Protein AF-A0A7L6N2P9-F1 (afdb_monomer_lite)

pLDDT: mean 82.86, std 16.45, range [46.16, 97.5]

Secondary structure (DSSP, 8-state):
---------------TTTSHHHHHHHHHHHHHHHHHHHHHHHHHHHHHHH-

Structure (mmCIF, N/CA/C/O backbone):
data_AF-A0A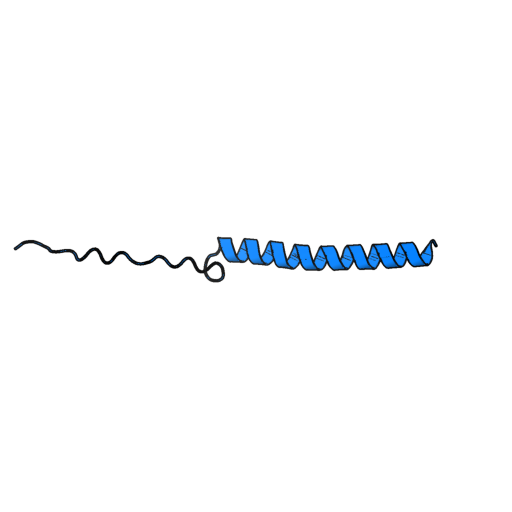7L6N2P9-F1
#
_entry.id   AF-A0A7L6N2P9-F1
#
loop_
_atom_site.group_PDB
_atom_site.id
_atom_site.type_symbol
_atom_site.label_atom_id
_atom_site.label_alt_id
_atom_site.label_comp_id
_atom_site.label_asym_id
_atom_site.label_entity_id
_atom_site.label_seq_id
_atom_site.pdbx_PDB_ins_code
_atom_site.Cartn_x
_atom_site.Cartn_y
_atom_site.Cartn_z
_atom_site.occupancy
_atom_site.B_iso_or_equiv
_atom_site.auth_seq_id
_atom_site.auth_comp_id
_atom_site.auth_asym_id
_atom_site.auth_atom_id
_atom_site.pdbx_PDB_model_num
ATOM 1 N N . MET A 1 1 ? -45.880 -11.191 38.623 1.00 46.16 1 MET A N 1
ATOM 2 C CA . MET A 1 1 ? -46.028 -10.663 37.248 1.00 46.16 1 MET A CA 1
ATOM 3 C C . MET A 1 1 ? -44.732 -10.946 36.505 1.00 46.16 1 MET A C 1
ATOM 5 O O . MET A 1 1 ? -43.706 -10.386 36.867 1.00 46.16 1 MET A O 1
ATOM 9 N N . ALA A 1 2 ? -44.743 -11.909 35.582 1.00 47.44 2 ALA A N 1
ATOM 10 C CA . ALA A 1 2 ? -43.545 -12.348 34.869 1.00 47.44 2 ALA A CA 1
ATOM 11 C C . ALA A 1 2 ? -43.121 -11.290 33.837 1.00 47.44 2 ALA A C 1
ATOM 13 O O . ALA A 1 2 ? -43.903 -10.915 32.964 1.00 47.44 2 ALA A O 1
ATOM 14 N N . ASN A 1 3 ? -41.890 -10.792 33.967 1.00 55.53 3 ASN A N 1
ATOM 15 C CA . ASN A 1 3 ? -41.282 -9.831 33.053 1.00 55.53 3 ASN A CA 1
ATOM 16 C C . ASN A 1 3 ? -40.854 -10.564 31.775 1.00 55.53 3 ASN A C 1
ATOM 18 O O . ASN A 1 3 ? -39.773 -11.148 31.710 1.00 55.53 3 ASN A O 1
ATOM 22 N N . ASN A 1 4 ? -41.740 -10.572 30.782 1.00 61.47 4 ASN A N 1
ATOM 23 C CA . ASN A 1 4 ? -41.490 -11.149 29.471 1.00 61.47 4 ASN A CA 1
ATOM 24 C C . ASN A 1 4 ? -40.661 -10.153 28.643 1.00 61.47 4 ASN A C 1
ATOM 26 O O . ASN A 1 4 ? -41.193 -9.366 27.856 1.00 61.47 4 ASN A O 1
ATOM 30 N N . LYS A 1 5 ? -39.345 -10.130 28.888 1.00 55.03 5 LYS A N 1
ATOM 31 C CA . LYS A 1 5 ? -38.396 -9.388 28.056 1.00 55.03 5 LYS A CA 1
ATOM 32 C C . LYS A 1 5 ? -38.362 -10.068 26.695 1.00 55.03 5 LYS A C 1
ATOM 34 O O . LYS A 1 5 ? -37.710 -11.093 26.531 1.00 55.03 5 LYS A O 1
ATOM 39 N N . GLN A 1 6 ? -39.083 -9.498 25.736 1.00 55.78 6 GLN A N 1
ATOM 40 C CA . GLN A 1 6 ? -38.966 -9.867 24.334 1.00 55.78 6 GLN A CA 1
ATOM 41 C C . GLN A 1 6 ? -37.511 -9.660 23.910 1.00 55.78 6 GLN A C 1
ATOM 43 O O . GLN A 1 6 ? -37.078 -8.532 23.670 1.00 55.78 6 GLN A O 1
ATOM 48 N N . VAL A 1 7 ? -36.750 -10.750 23.852 1.00 60.59 7 VAL A N 1
ATOM 49 C CA . VAL A 1 7 ? -35.426 -10.789 23.237 1.00 60.59 7 VAL A CA 1
ATOM 50 C C . VAL A 1 7 ? -35.663 -10.677 21.735 1.00 60.59 7 VAL A C 1
ATOM 52 O O . VAL A 1 7 ? -35.746 -11.666 21.016 1.00 60.59 7 VAL A O 1
ATOM 55 N N . LYS A 1 8 ? -35.883 -9.448 21.264 1.00 56.94 8 LYS A N 1
ATOM 56 C CA . LYS A 1 8 ? -35.755 -9.131 19.847 1.00 56.94 8 LYS A CA 1
ATOM 57 C C . LYS A 1 8 ? -34.276 -9.312 19.550 1.00 56.94 8 LYS A C 1
ATOM 59 O O . LYS A 1 8 ? -33.467 -8.498 19.986 1.00 56.94 8 LYS A O 1
ATOM 64 N N . GLU A 1 9 ? -33.920 -10.412 18.901 1.00 62.75 9 GLU A N 1
ATOM 65 C CA . GLU A 1 9 ? -32.587 -10.586 18.345 1.00 62.75 9 GLU A CA 1
ATOM 66 C C . GLU A 1 9 ? -32.362 -9.449 17.347 1.00 62.75 9 GLU A C 1
ATOM 68 O O . GLU A 1 9 ? -32.835 -9.470 16.211 1.00 62.75 9 GLU A O 1
ATOM 73 N N . GLU A 1 10 ? -31.723 -8.378 17.812 1.00 59.78 10 GLU A N 1
ATOM 74 C CA . GLU A 1 10 ? -31.280 -7.293 16.960 1.00 59.78 10 GLU A CA 1
ATOM 75 C C . GLU A 1 10 ? -30.303 -7.904 15.961 1.00 59.78 10 GLU A C 1
ATOM 77 O O . GLU A 1 10 ? -29.180 -8.266 16.320 1.00 59.78 10 GLU A O 1
ATOM 82 N N . ILE A 1 11 ? -30.728 -8.041 14.704 1.00 63.25 11 ILE A N 1
ATOM 83 C CA . ILE A 1 11 ? -29.828 -8.356 13.600 1.00 63.25 11 ILE A CA 1
ATOM 84 C C . ILE A 1 11 ? -28.814 -7.216 13.558 1.00 63.25 11 ILE A C 1
ATOM 86 O O . ILE A 1 11 ? -29.072 -6.148 12.995 1.00 63.25 11 ILE A O 1
ATOM 90 N N . ARG A 1 12 ? -27.664 -7.420 14.211 1.00 64.88 12 ARG A N 1
ATOM 91 C CA . ARG A 1 12 ? -26.521 -6.509 14.199 1.00 64.88 12 ARG A CA 1
ATOM 92 C C . ARG A 1 12 ? -25.950 -6.519 12.789 1.00 64.88 12 ARG A C 1
ATOM 94 O O . ARG A 1 12 ? -24.953 -7.175 12.510 1.00 64.88 12 ARG A O 1
ATOM 101 N N . THR A 1 13 ? -26.624 -5.820 11.885 1.00 68.19 13 THR A N 1
ATOM 102 C CA . THR A 1 13 ? -26.188 -5.651 10.505 1.00 68.19 13 THR A CA 1
ATOM 103 C C . THR A 1 13 ? -24.880 -4.879 10.556 1.00 68.19 13 THR A C 1
ATOM 105 O O . THR A 1 13 ? -24.854 -3.672 10.813 1.00 68.19 13 THR A O 1
ATOM 108 N N . TYR A 1 14 ? -23.771 -5.597 10.390 1.00 67.00 14 TYR A N 1
ATOM 109 C CA . TYR A 1 14 ? -22.451 -4.997 10.376 1.00 67.00 14 TYR A CA 1
ATOM 110 C C . TYR A 1 14 ? -22.299 -4.213 9.076 1.00 67.00 14 TYR A C 1
ATOM 112 O O . TYR A 1 14 ? -22.059 -4.781 8.016 1.00 67.00 14 TYR A O 1
ATOM 120 N N . ASN A 1 15 ? -22.463 -2.892 9.150 1.00 77.44 15 ASN A N 1
ATOM 121 C CA . ASN A 1 15 ? -22.144 -2.023 8.031 1.00 77.44 15 ASN A CA 1
ATOM 122 C C . ASN A 1 15 ? -20.651 -1.642 8.098 1.00 77.44 15 ASN A C 1
ATOM 124 O O . ASN A 1 15 ? -20.267 -0.848 8.972 1.00 77.44 15 ASN A O 1
ATOM 128 N N . PRO A 1 16 ? -19.811 -2.136 7.170 1.00 73.88 16 PRO A N 1
ATOM 129 C CA . PRO A 1 16 ? -18.383 -1.833 7.158 1.00 73.88 16 PRO A CA 1
ATOM 130 C C . PRO A 1 16 ? -18.105 -0.331 6.986 1.00 73.88 16 PRO A C 1
ATOM 132 O O . PRO A 1 16 ? -17.115 0.170 7.507 1.00 73.88 16 PRO A O 1
ATOM 135 N N . THR A 1 17 ? -19.005 0.430 6.356 1.00 79.75 17 THR A N 1
ATOM 136 C CA . THR A 1 17 ? -18.841 1.888 6.192 1.00 79.75 17 THR A CA 1
ATOM 137 C C . THR A 1 17 ? -19.160 2.691 7.455 1.00 79.75 17 THR A C 1
ATOM 139 O O . THR A 1 17 ? -18.704 3.826 7.595 1.00 79.75 17 THR A O 1
ATOM 142 N N . LYS A 1 18 ? -19.913 2.124 8.408 1.00 79.06 18 LYS A N 1
ATOM 143 C CA . LYS A 1 18 ? -20.185 2.767 9.707 1.00 79.06 18 LYS A CA 1
ATOM 144 C C . LYS A 1 18 ? -19.188 2.353 10.785 1.00 79.06 18 LYS A C 1
ATOM 146 O O . LYS A 1 18 ? -18.898 3.155 11.671 1.00 79.06 18 LYS A O 1
ATOM 151 N N . SER A 1 19 ? -18.646 1.140 10.710 1.00 85.25 19 SER A N 1
ATOM 152 C CA . SER A 1 19 ? -17.654 0.659 11.672 1.00 85.25 19 SER A CA 1
ATOM 153 C C . SER A 1 19 ? -16.290 1.325 11.466 1.00 85.25 19 SER A C 1
ATOM 155 O O . SER A 1 19 ? -15.808 1.432 10.341 1.00 85.25 19 SER A O 1
ATOM 157 N N . LYS A 1 20 ? -15.627 1.729 12.561 1.00 85.12 20 LYS A N 1
ATOM 158 C CA . LYS A 1 20 ? -14.253 2.271 12.522 1.00 85.12 20 LYS A CA 1
ATOM 159 C C . LYS A 1 20 ? -13.284 1.288 11.857 1.00 85.12 20 LYS A C 1
ATOM 161 O O . LYS A 1 20 ? -12.438 1.703 11.077 1.00 85.12 20 LYS A O 1
ATOM 166 N N . PHE A 1 21 ? -13.459 -0.006 12.123 1.00 88.19 21 PHE A N 1
ATOM 167 C CA . PHE A 1 21 ? -12.640 -1.066 11.540 1.00 88.19 21 PHE A CA 1
ATOM 168 C C . PHE A 1 21 ? -12.864 -1.208 10.029 1.00 88.19 21 PHE A C 1
ATOM 170 O O . PHE A 1 21 ? -11.907 -1.224 9.262 1.00 88.19 21 PHE A O 1
ATOM 177 N N . GLY A 1 22 ? -14.123 -1.222 9.582 1.00 89.88 22 GLY A N 1
ATOM 178 C CA . GLY A 1 22 ? -14.427 -1.319 8.154 1.00 89.88 22 GLY A CA 1
ATOM 179 C C . GLY A 1 22 ? -13.963 -0.091 7.360 1.00 89.88 22 GLY A C 1
ATOM 180 O O . GLY A 1 22 ? -13.473 -0.248 6.245 1.00 89.88 22 GLY A O 1
ATOM 181 N N . LYS A 1 23 ? -13.989 1.112 7.955 1.00 91.69 23 LYS A N 1
ATOM 182 C CA . LYS A 1 23 ? -13.386 2.316 7.353 1.00 91.69 23 LYS A CA 1
ATOM 183 C C . LYS A 1 23 ? -11.871 2.197 7.168 1.00 91.69 23 LYS A C 1
ATOM 185 O O . LYS A 1 23 ? -11.365 2.644 6.147 1.00 91.69 23 LYS A O 1
ATOM 190 N N . ILE A 1 24 ? -11.157 1.595 8.123 1.00 94.00 24 ILE A N 1
ATOM 191 C CA . ILE A 1 24 ? -9.706 1.366 8.014 1.00 94.00 24 ILE A CA 1
ATOM 192 C C . ILE A 1 24 ? -9.406 0.393 6.870 1.00 94.00 24 ILE A C 1
ATOM 194 O O . ILE A 1 24 ? -8.524 0.662 6.061 1.00 94.00 24 ILE A O 1
AT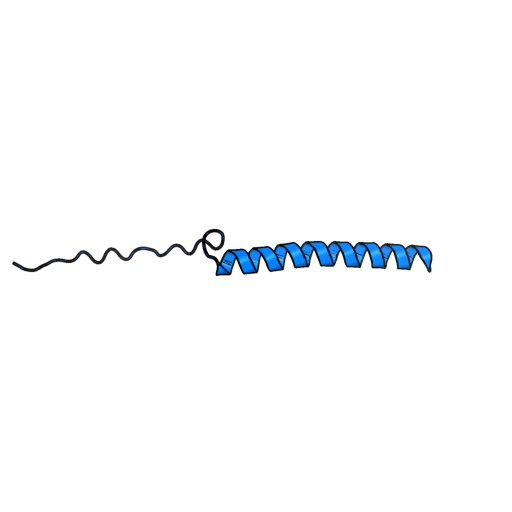OM 198 N N . ILE A 1 25 ? -10.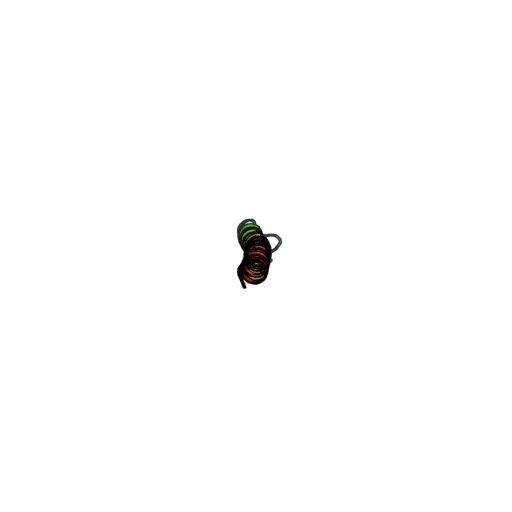173 -0.694 6.751 1.00 93.56 25 ILE A N 1
ATOM 199 C CA . ILE A 1 25 ? -10.018 -1.653 5.646 1.00 93.56 25 ILE A CA 1
ATOM 200 C C . ILE A 1 25 ? -10.286 -0.979 4.295 1.00 93.56 25 ILE A C 1
ATOM 202 O O . ILE A 1 25 ? -9.497 -1.130 3.367 1.00 93.56 25 ILE A O 1
ATOM 206 N N . LEU A 1 26 ? -11.366 -0.199 4.195 1.00 93.31 26 LEU A N 1
ATOM 207 C CA . LEU A 1 26 ? -11.696 0.572 2.992 1.00 93.31 26 LEU A CA 1
ATOM 208 C C . LEU A 1 26 ? -10.585 1.560 2.614 1.00 93.31 26 LEU A C 1
ATOM 210 O O . LEU A 1 26 ? -10.266 1.696 1.436 1.00 93.31 26 LEU A O 1
ATOM 214 N N . LEU A 1 27 ? -9.973 2.217 3.602 1.00 94.81 27 LEU A N 1
ATOM 215 C CA . LEU A 1 27 ? -8.853 3.129 3.382 1.00 94.81 27 LEU A C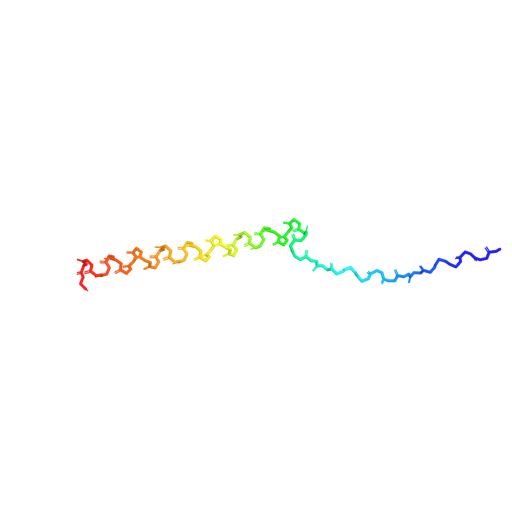A 1
ATOM 216 C C . LEU A 1 27 ? -7.628 2.387 2.833 1.00 94.81 27 LEU A C 1
ATOM 218 O O . LEU A 1 27 ? -7.046 2.825 1.846 1.00 94.81 27 LEU A O 1
ATOM 222 N N . ILE A 1 28 ? -7.258 1.257 3.442 1.00 96.38 28 ILE A N 1
ATOM 223 C CA . ILE A 1 28 ? -6.117 0.441 3.000 1.00 96.38 28 ILE A CA 1
ATOM 224 C C . ILE A 1 28 ? -6.344 -0.060 1.573 1.00 96.38 28 ILE A C 1
ATOM 226 O O . ILE A 1 28 ? -5.431 0.009 0.754 1.00 96.38 28 ILE A O 1
ATOM 230 N N . LEU A 1 29 ? -7.563 -0.505 1.256 1.00 95.38 29 LEU A N 1
ATOM 231 C CA . LEU A 1 29 ? -7.929 -0.931 -0.093 1.00 95.38 29 LEU A CA 1
ATOM 232 C C . LEU A 1 29 ? -7.767 0.217 -1.100 1.00 95.38 29 LEU A C 1
ATOM 234 O O . LEU A 1 29 ? -7.115 0.041 -2.125 1.00 95.38 29 LEU A O 1
ATOM 238 N N . ALA A 1 30 ? -8.305 1.399 -0.794 1.00 95.88 30 ALA A N 1
ATOM 239 C CA . ALA A 1 30 ? -8.223 2.559 -1.679 1.00 95.88 30 ALA A CA 1
ATOM 240 C C . ALA A 1 30 ? -6.773 3.021 -1.904 1.00 95.88 30 ALA A C 1
ATOM 242 O O . ALA A 1 30 ? -6.371 3.275 -3.040 1.00 95.88 30 ALA A O 1
ATOM 243 N N . VAL A 1 31 ? -5.972 3.080 -0.837 1.00 97.50 31 VAL A N 1
ATOM 244 C CA . VAL A 1 31 ? -4.548 3.437 -0.917 1.00 97.50 31 VAL A CA 1
ATOM 245 C C . VAL A 1 31 ? -3.770 2.384 -1.704 1.00 97.50 31 VAL A C 1
ATOM 247 O O . VAL A 1 31 ? -2.963 2.742 -2.556 1.00 97.50 31 VAL A O 1
ATOM 250 N N . GLY A 1 32 ? -4.038 1.096 -1.481 1.00 97.31 32 GLY A N 1
ATOM 251 C CA . GLY A 1 32 ? -3.402 0.002 -2.216 1.00 97.31 32 GLY A CA 1
ATOM 252 C C . GLY A 1 32 ? -3.695 0.048 -3.716 1.00 97.31 32 GLY A C 1
ATOM 253 O O . GLY A 1 32 ? -2.775 -0.087 -4.520 1.00 97.31 32 GLY A O 1
ATOM 254 N N . MET A 1 33 ? -4.948 0.312 -4.102 1.00 96.88 33 MET A N 1
ATOM 255 C CA . MET A 1 33 ? -5.324 0.478 -5.512 1.00 96.88 33 MET A CA 1
ATOM 256 C C . MET A 1 33 ? -4.619 1.684 -6.142 1.00 96.88 33 MET A C 1
ATOM 258 O O . MET A 1 33 ? -4.079 1.574 -7.241 1.00 96.88 33 MET A O 1
ATOM 262 N N . PHE A 1 34 ? -4.573 2.816 -5.436 1.00 97.25 34 PHE A N 1
ATOM 263 C CA . PHE A 1 34 ? -3.904 4.019 -5.926 1.00 97.25 34 PHE A CA 1
ATOM 264 C C . PHE A 1 34 ? -2.392 3.817 -6.103 1.00 97.25 34 PHE A C 1
ATOM 266 O O . PHE A 1 34 ? -1.847 4.120 -7.163 1.00 97.25 34 PHE A O 1
ATOM 273 N N . LEU A 1 35 ? -1.718 3.259 -5.094 1.00 97.19 35 LEU A N 1
ATOM 274 C CA . LEU A 1 35 ? -0.280 2.991 -5.151 1.00 97.19 35 LEU 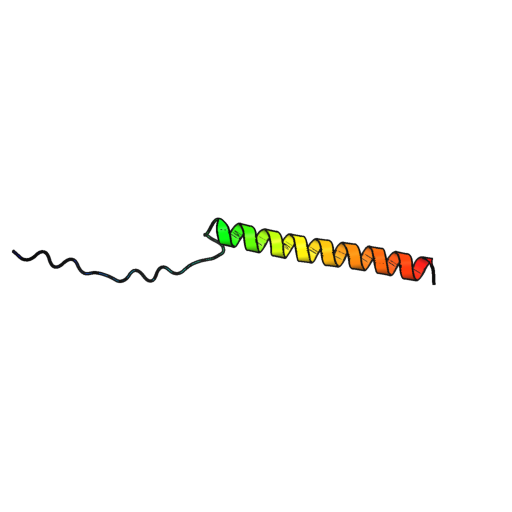A CA 1
ATOM 275 C C . LEU A 1 35 ? 0.064 1.945 -6.214 1.00 97.19 35 LEU A C 1
ATOM 277 O O . LEU A 1 35 ? 1.060 2.105 -6.912 1.00 97.19 35 LEU A O 1
ATOM 281 N N . GLY A 1 36 ? -0.769 0.914 -6.378 1.00 96.62 36 GLY A N 1
ATOM 282 C CA . GLY A 1 36 ? -0.590 -0.090 -7.426 1.00 96.62 36 GLY A CA 1
ATOM 283 C C . GLY A 1 36 ? -0.613 0.524 -8.826 1.00 96.62 36 GLY A C 1
ATOM 284 O O . GLY A 1 36 ? 0.279 0.254 -9.627 1.00 96.62 36 GLY A O 1
ATOM 285 N N . ILE A 1 37 ? -1.580 1.408 -9.097 1.00 96.75 37 ILE A N 1
ATOM 286 C CA . ILE A 1 37 ? -1.664 2.128 -10.377 1.00 96.75 37 ILE A CA 1
ATOM 287 C C . ILE A 1 37 ? -0.455 3.051 -10.561 1.00 96.75 37 ILE A C 1
ATOM 289 O O . ILE A 1 37 ? 0.133 3.078 -11.640 1.00 96.75 37 ILE A O 1
ATOM 293 N N . LEU A 1 38 ? -0.058 3.780 -9.514 1.00 97.06 38 LEU A N 1
ATOM 294 C 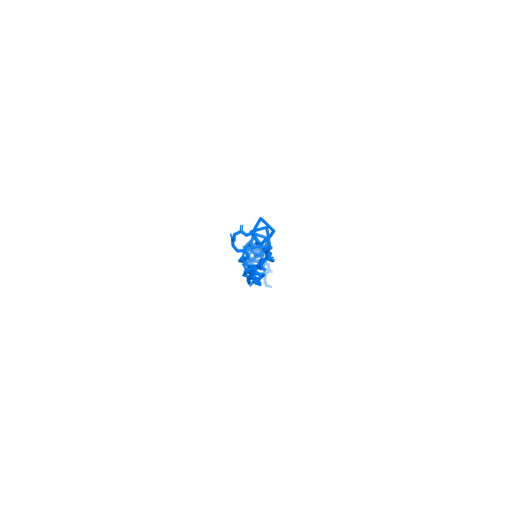CA . LEU A 1 38 ? 1.074 4.703 -9.577 1.00 97.06 38 LEU A CA 1
ATOM 295 C C . LEU A 1 38 ? 2.385 3.975 -9.903 1.00 97.06 38 LEU A C 1
ATOM 297 O O . LEU A 1 38 ? 3.122 4.402 -10.788 1.00 97.06 38 LEU A O 1
ATOM 301 N N . ILE A 1 39 ? 2.659 2.860 -9.222 1.00 96.88 39 ILE A N 1
ATOM 302 C CA . ILE A 1 39 ? 3.863 2.052 -9.453 1.00 96.88 39 ILE A CA 1
ATOM 303 C C . ILE A 1 39 ? 3.844 1.462 -10.863 1.00 96.88 39 ILE A C 1
ATOM 305 O O . ILE A 1 39 ? 4.851 1.548 -11.560 1.00 96.88 39 ILE A O 1
ATOM 309 N N . ALA A 1 40 ? 2.711 0.911 -11.305 1.00 96.75 40 ALA A N 1
ATOM 310 C CA . ALA A 1 40 ? 2.581 0.359 -12.651 1.00 96.75 40 ALA A CA 1
ATOM 311 C C . ALA A 1 40 ? 2.824 1.421 -13.735 1.00 96.75 40 ALA A C 1
ATOM 313 O O . ALA A 1 40 ? 3.511 1.149 -14.717 1.00 96.75 40 ALA A O 1
ATOM 314 N N . ALA A 1 41 ? 2.317 2.641 -13.538 1.00 96.31 41 ALA A N 1
ATOM 315 C CA . ALA A 1 41 ? 2.528 3.747 -14.465 1.00 96.31 41 ALA A CA 1
ATOM 316 C C . ALA A 1 41 ? 4.005 4.164 -14.537 1.00 96.31 41 ALA A C 1
ATOM 318 O O . ALA A 1 41 ? 4.542 4.326 -15.631 1.00 96.31 41 ALA A O 1
ATOM 319 N N . VAL A 1 42 ? 4.676 4.294 -13.388 1.00 96.94 42 VAL A N 1
ATOM 320 C CA . VAL A 1 42 ? 6.111 4.618 -13.338 1.00 96.94 42 VAL A CA 1
ATOM 321 C C . VAL A 1 42 ? 6.942 3.504 -13.970 1.00 96.94 42 VAL A C 1
ATOM 323 O O . VAL A 1 42 ? 7.831 3.788 -14.767 1.00 96.94 42 VAL A O 1
ATOM 326 N N . TRP A 1 43 ? 6.632 2.243 -13.666 1.00 96.44 43 TRP A N 1
ATOM 327 C CA . TRP A 1 43 ? 7.327 1.095 -14.241 1.00 96.44 43 TRP A CA 1
ATOM 328 C C . TRP A 1 43 ? 7.183 1.061 -15.760 1.00 96.44 43 TRP A C 1
ATOM 330 O O . TRP A 1 43 ? 8.181 0.977 -16.463 1.00 96.44 43 TRP A O 1
ATOM 340 N N . SER A 1 44 ? 5.958 1.208 -16.269 1.00 94.62 44 SER A N 1
ATOM 341 C CA . SER A 1 44 ? 5.690 1.251 -17.708 1.00 94.62 44 SER A CA 1
ATOM 342 C C . SER A 1 44 ? 6.399 2.420 -18.393 1.00 94.62 44 SER A C 1
ATOM 344 O O . SER A 1 44 ? 6.874 2.267 -19.513 1.00 94.62 44 SER A O 1
ATOM 346 N N . MET A 1 45 ? 6.501 3.575 -17.734 1.00 95.56 45 MET A N 1
ATOM 347 C CA . MET A 1 45 ? 7.227 4.725 -18.272 1.00 95.56 45 MET A CA 1
ATOM 348 C C . MET A 1 45 ? 8.735 4.463 -18.357 1.00 95.56 45 MET A C 1
ATOM 350 O O . MET A 1 45 ? 9.360 4.837 -19.347 1.00 95.56 45 MET A O 1
ATOM 354 N N . ILE A 1 46 ? 9.314 3.827 -17.334 1.00 96.00 46 ILE A N 1
ATOM 355 C CA . ILE A 1 46 ? 10.729 3.436 -17.315 1.00 96.00 46 ILE A CA 1
ATOM 356 C C . ILE A 1 46 ? 11.008 2.390 -18.394 1.00 96.00 46 ILE A C 1
ATOM 358 O O . ILE A 1 46 ? 11.995 2.529 -19.105 1.00 96.00 46 ILE A O 1
ATOM 362 N N . ASP A 1 47 ? 10.134 1.394 -18.535 1.00 95.62 47 ASP A N 1
ATOM 363 C CA . ASP A 1 47 ? 10.239 0.340 -19.548 1.00 95.62 47 ASP A CA 1
ATOM 364 C C . ASP A 1 47 ? 10.277 0.954 -20.954 1.00 95.62 47 ASP A C 1
ATOM 366 O O . ASP A 1 47 ? 11.218 0.737 -21.702 1.00 95.62 47 ASP A O 1
ATOM 370 N N . VAL A 1 48 ? 9.355 1.875 -21.257 1.00 94.81 48 VAL A N 1
ATOM 371 C CA . VAL A 1 48 ? 9.339 2.603 -22.541 1.00 94.81 48 VAL A CA 1
ATOM 372 C C . VAL A 1 48 ? 10.585 3.472 -22.743 1.00 94.81 48 VAL A C 1
ATOM 374 O O . VAL A 1 48 ? 11.039 3.649 -23.872 1.00 94.81 48 VAL A O 1
ATOM 377 N N . LEU A 1 49 ? 11.130 4.057 -21.673 1.00 93.00 49 LEU A N 1
ATOM 378 C CA . LEU A 1 49 ? 12.316 4.909 -21.763 1.00 93.00 49 LEU A CA 1
ATOM 379 C C . LEU A 1 49 ? 13.612 4.099 -21.936 1.00 93.00 49 LEU A C 1
ATOM 381 O O . LEU A 1 49 ? 14.568 4.612 -22.520 1.00 93.00 49 LEU A O 1
ATOM 385 N N . LEU A 1 50 ? 13.656 2.871 -21.414 1.00 93.75 50 LEU A N 1
ATOM 386 C CA . LEU A 1 50 ? 14.830 1.997 -21.439 1.00 93.75 50 LEU A CA 1
ATOM 387 C C . LEU A 1 50 ? 14.793 0.938 -22.554 1.00 93.75 50 LEU A C 1
ATOM 389 O O . LEU A 1 50 ? 15.868 0.450 -22.910 1.00 93.75 50 LEU A O 1
ATOM 393 N N . GLY A 1 51 ? 13.626 0.654 -23.145 1.00 64.44 51 GLY A N 1
ATOM 394 C CA . GLY A 1 51 ? 13.463 -0.186 -24.337 1.00 64.44 51 GLY A CA 1
ATOM 395 C C . GLY A 1 51 ? 12.573 -1.398 -24.124 1.00 64.44 51 GLY A C 1
ATOM 396 O O . GLY A 1 51 ? 13.094 -2.395 -23.578 1.00 64.44 51 GLY A O 1
#

Organism: NCBI:txid2725268

Radius of gyration: 23.94 Å; chains: 1; bounding box: 61×17×62 Å

Foldseek 3Di:
DDDPPPPPVPPPPDDLVPDPNSVVVVVCVVVVVVVVVVVVVVVVVVVVVVD

Sequence (51 aa):
MANNKQVKEEIRTYNPTKSKFGKIILLILAVGMFLGILIAAVWSMIDVLLG